Protein AF-A0A939YUX3-F1 (afdb_monomer_lite)

Structure (mmCIF, N/CA/C/O backbone):
data_AF-A0A939YUX3-F1
#
_entry.id   AF-A0A939YUX3-F1
#
loop_
_atom_site.group_PDB
_atom_site.id
_atom_site.type_symbol
_atom_site.label_atom_id
_atom_site.label_alt_id
_atom_site.label_comp_id
_atom_site.label_asym_id
_atom_site.label_entity_id
_atom_site.label_seq_id
_atom_site.pdbx_PDB_ins_code
_atom_site.Cartn_x
_atom_site.Cartn_y
_atom_site.Cartn_z
_atom_site.occupancy
_atom_site.B_iso_or_equiv
_atom_site.auth_seq_id
_atom_site.auth_comp_id
_atom_site.auth_asym_id
_atom_site.auth_atom_id
_atom_site.pdbx_PDB_model_num
ATOM 1 N N . ILE A 1 1 ? 1.024 -14.730 15.526 1.00 82.38 1 ILE A N 1
ATOM 2 C CA . ILE A 1 1 ? 0.190 -13.539 15.237 1.00 82.38 1 ILE A CA 1
ATOM 3 C C . ILE A 1 1 ? -1.216 -13.860 15.714 1.00 82.38 1 ILE A C 1
ATOM 5 O O . ILE A 1 1 ? -1.681 -14.947 15.396 1.00 82.38 1 ILE A O 1
ATOM 9 N N . SER A 1 2 ? -1.835 -13.004 16.531 1.00 96.50 2 SER A N 1
ATOM 10 C CA . SER A 1 2 ? -3.227 -13.199 16.968 1.00 96.50 2 SER A CA 1
ATOM 11 C C . SER A 1 2 ? -4.219 -12.788 15.875 1.00 96.50 2 SER A C 1
ATOM 13 O O . SER A 1 2 ? -3.885 -11.992 14.997 1.00 96.50 2 SER A O 1
ATOM 15 N N . GLU A 1 3 ? -5.454 -13.285 15.942 1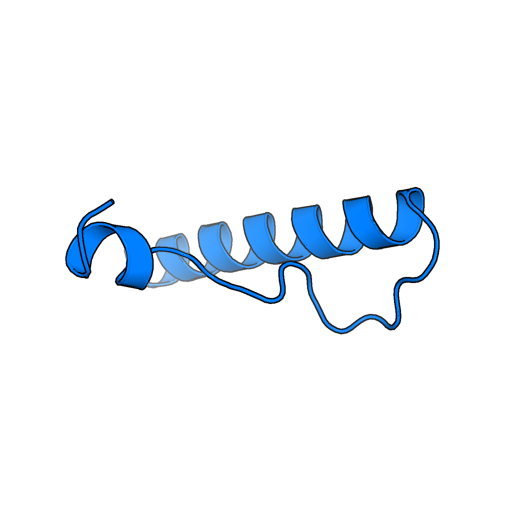.00 95.50 3 GLU A N 1
ATOM 16 C CA . GLU A 1 3 ? -6.526 -12.862 15.027 1.00 95.50 3 GLU A CA 1
ATOM 17 C C . GLU A 1 3 ? -6.777 -11.351 15.107 1.00 95.50 3 GLU A C 1
ATOM 19 O O . GLU A 1 3 ? -6.948 -10.690 14.087 1.00 95.50 3 GLU A O 1
ATOM 24 N N . GLU A 1 4 ? -6.686 -10.776 16.310 1.00 95.31 4 GLU A N 1
ATOM 25 C CA . GLU A 1 4 ? -6.808 -9.333 16.531 1.00 95.31 4 GLU A CA 1
ATOM 26 C 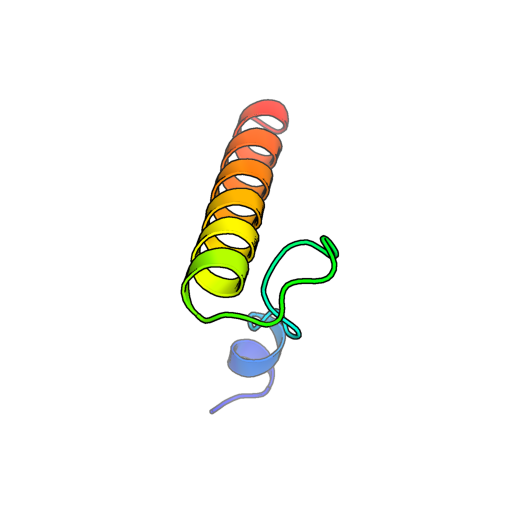C . GLU A 1 4 ? -5.690 -8.533 15.841 1.00 95.31 4 GLU A C 1
ATOM 28 O O . GLU A 1 4 ? -5.916 -7.431 15.342 1.00 95.31 4 GLU A O 1
ATOM 33 N N . GLN A 1 5 ? -4.468 -9.074 15.798 1.00 94.75 5 GLN A N 1
ATOM 34 C CA . GLN A 1 5 ? -3.372 -8.460 15.050 1.00 94.75 5 GLN A CA 1
ATOM 35 C C . GLN A 1 5 ? -3.607 -8.562 13.541 1.00 94.75 5 GLN A C 1
ATOM 37 O O . GLN A 1 5 ? -3.331 -7.602 12.825 1.00 94.75 5 GLN A O 1
ATOM 42 N N . LEU A 1 6 ? -4.131 -9.693 13.062 1.00 93.69 6 LEU A N 1
ATOM 43 C CA . LEU A 1 6 ? -4.398 -9.906 11.641 1.00 93.69 6 LEU A CA 1
ATOM 44 C C . LEU A 1 6 ? -5.542 -9.019 11.132 1.00 93.69 6 LEU A C 1
ATOM 46 O O . LEU A 1 6 ? -5.446 -8.480 10.036 1.00 93.69 6 LEU A O 1
ATOM 50 N N . ALA A 1 7 ? -6.571 -8.787 11.951 1.00 93.62 7 ALA A N 1
ATOM 51 C CA . ALA A 1 7 ? -7.700 -7.915 11.620 1.00 93.62 7 ALA A CA 1
ATOM 52 C C . ALA A 1 7 ? -7.298 -6.450 11.360 1.00 93.62 7 ALA A C 1
ATOM 54 O O . ALA A 1 7 ? -8.042 -5.707 10.726 1.00 93.62 7 ALA A O 1
ATOM 55 N N . LYS A 1 8 ? -6.121 -6.023 11.841 1.00 91.31 8 LYS A N 1
ATOM 56 C CA . LYS A 1 8 ? -5.575 -4.672 11.620 1.00 91.31 8 LYS A CA 1
ATOM 57 C C . LYS A 1 8 ? -4.824 -4.545 10.289 1.00 91.31 8 LYS A C 1
ATOM 59 O O . LYS A 1 8 ? -4.426 -3.438 9.931 1.00 91.31 8 LYS A O 1
ATOM 64 N N . VAL A 1 9 ? -4.593 -5.648 9.575 1.00 93.06 9 VAL A N 1
ATOM 65 C CA . VAL A 1 9 ? -3.862 -5.661 8.303 1.00 93.06 9 VAL A CA 1
ATOM 66 C C . VAL A 1 9 ? -4.827 -5.396 7.152 1.00 93.06 9 VAL A C 1
ATOM 68 O O . VAL A 1 9 ? -5.790 -6.133 6.957 1.00 93.06 9 VAL A O 1
ATOM 71 N N . HIS A 1 10 ? -4.536 -4.365 6.361 1.00 89.94 10 HIS A N 1
ATOM 72 C CA . HIS A 1 10 ? -5.219 -4.113 5.097 1.00 89.94 10 HIS A CA 1
ATOM 73 C C . HIS A 1 10 ? -4.459 -4.787 3.953 1.00 89.94 10 HIS A C 1
ATOM 75 O O . HIS A 1 10 ? -3.241 -4.645 3.836 1.00 89.94 10 HIS A O 1
ATOM 81 N N . THR A 1 11 ? -5.171 -5.553 3.133 1.00 91.94 11 THR 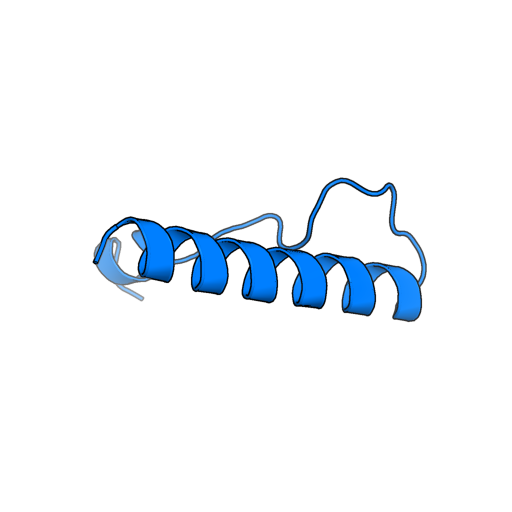A N 1
ATOM 82 C CA . THR A 1 11 ? -4.622 -6.195 1.938 1.00 91.94 11 THR A CA 1
ATOM 83 C C . THR A 1 11 ? -5.751 -6.472 0.936 1.00 91.94 11 THR A C 1
ATOM 85 O O . THR A 1 11 ? -6.827 -6.898 1.372 1.00 91.94 11 THR A O 1
ATOM 88 N N . PRO A 1 12 ? -5.549 -6.255 -0.381 1.00 93.00 12 PRO A N 1
ATOM 89 C CA . PRO A 1 12 ? -4.335 -5.738 -1.036 1.00 93.00 12 PRO A CA 1
ATOM 90 C C . PRO A 1 12 ? -4.033 -4.271 -0.681 1.00 93.00 12 PRO A C 1
ATOM 92 O O . PRO A 1 12 ? -4.948 -3.513 -0.394 1.00 93.00 12 PRO A O 1
ATOM 95 N N . ILE A 1 13 ? -2.748 -3.894 -0.677 1.00 95.38 13 ILE A N 1
ATOM 96 C CA . ILE A 1 13 ? -2.297 -2.521 -0.392 1.00 95.38 13 ILE A CA 1
ATOM 97 C C . ILE A 1 13 ? -2.194 -1.704 -1.686 1.00 95.38 13 ILE A C 1
ATOM 99 O O . ILE A 1 13 ? -1.796 -2.214 -2.733 1.00 95.38 13 ILE A O 1
ATOM 103 N N . GLY A 1 14 ? -2.471 -0.415 -1.580 1.00 97.06 14 GLY A N 1
ATOM 104 C CA . GLY A 1 14 ? -2.436 0.577 -2.636 1.00 97.06 14 GLY A CA 1
ATOM 105 C C . GLY A 1 14 ? -3.814 0.861 -3.229 1.00 97.06 14 GLY A C 1
ATOM 106 O O . GLY A 1 14 ? -4.695 0.005 -3.293 1.00 97.06 14 GLY A O 1
ATOM 107 N N . LEU A 1 15 ? -3.988 2.085 -3.731 1.00 97.12 15 LEU A N 1
ATOM 108 C CA . LEU A 1 15 ? -5.178 2.444 -4.501 1.00 97.12 15 LEU A CA 1
ATOM 109 C C . LEU A 1 15 ? -5.234 1.691 -5.837 1.00 97.12 15 LEU A C 1
ATOM 111 O O . LEU A 1 15 ? -4.211 1.457 -6.481 1.00 97.12 15 LEU A O 1
ATOM 115 N N . ALA A 1 16 ? -6.449 1.383 -6.294 1.00 97.00 16 ALA A N 1
ATOM 116 C CA . ALA A 1 16 ? -6.704 0.681 -7.551 1.00 97.00 16 ALA A CA 1
ATOM 117 C C . ALA A 1 16 ? -6.460 1.577 -8.784 1.00 97.00 16 ALA A C 1
ATOM 119 O O . ALA A 1 16 ? -7.393 1.984 -9.472 1.00 97.00 16 ALA A O 1
ATOM 120 N N . ILE A 1 17 ? -5.190 1.885 -9.059 1.00 96.88 17 ILE A N 1
ATOM 121 C CA . ILE A 1 17 ? -4.755 2.728 -10.187 1.00 96.88 17 ILE A CA 1
ATOM 122 C C . ILE A 1 17 ? -4.251 1.921 -11.393 1.00 96.88 17 ILE A C 1
ATOM 124 O O . ILE A 1 17 ? -3.818 2.506 -12.379 1.00 96.88 17 ILE A O 1
ATOM 128 N N . GLY A 1 18 ? -4.284 0.585 -11.314 1.00 96.81 18 GLY A N 1
ATOM 129 C CA . GLY A 1 18 ? -3.725 -0.297 -12.344 1.00 96.81 18 GLY A CA 1
ATOM 130 C C . GLY A 1 18 ? -2.195 -0.366 -12.336 1.00 96.81 18 GLY A C 1
ATOM 131 O O . GLY A 1 18 ? -1.600 -0.543 -13.391 1.00 96.81 18 GLY A O 1
ATOM 132 N N . ALA A 1 19 ? -1.569 -0.207 -11.164 1.00 97.25 19 ALA A N 1
ATOM 133 C CA . ALA A 1 19 ? -0.118 -0.238 -11.003 1.00 97.25 19 ALA A CA 1
ATOM 134 C C . ALA A 1 19 ? 0.488 -1.609 -11.353 1.00 97.25 19 ALA A C 1
ATOM 136 O O . ALA A 1 19 ? -0.008 -2.646 -10.905 1.00 97.25 19 ALA A O 1
ATOM 137 N N . VAL A 1 20 ? 1.586 -1.598 -12.110 1.00 97.81 20 VAL A N 1
ATOM 138 C CA . VAL A 1 20 ? 2.338 -2.787 -12.537 1.00 97.81 20 VAL A CA 1
ATOM 139 C C . VAL A 1 20 ? 3.821 -2.652 -12.196 1.00 97.81 20 VAL A C 1
ATOM 141 O O . VAL A 1 20 ? 4.436 -3.622 -11.749 1.00 97.81 20 VAL A O 1
ATOM 144 N N . THR A 1 21 ? 4.411 -1.471 -12.393 1.00 98.50 21 THR A N 1
ATOM 145 C CA . THR A 1 21 ? 5.828 -1.236 -12.085 1.00 98.50 21 THR A CA 1
ATOM 146 C C . THR A 1 21 ? 6.043 -0.956 -10.594 1.00 98.50 21 THR A C 1
ATOM 148 O O . THR A 1 21 ? 5.124 -0.501 -9.906 1.00 98.50 21 THR A O 1
ATOM 151 N N . PRO A 1 22 ? 7.254 -1.193 -10.053 1.00 98.50 22 PRO A N 1
ATOM 152 C CA . PRO A 1 22 ? 7.565 -0.851 -8.666 1.00 98.50 22 PRO A CA 1
ATOM 153 C C . PRO A 1 22 ? 7.274 0.614 -8.318 1.00 98.50 22 PRO A C 1
ATOM 155 O O . PRO A 1 22 ? 6.793 0.908 -7.225 1.00 98.50 22 PRO A O 1
ATOM 158 N N . GLU A 1 23 ? 7.529 1.533 -9.247 1.00 98.62 23 GLU A N 1
ATOM 159 C CA . GLU A 1 23 ? 7.288 2.963 -9.079 1.00 98.62 23 GLU A CA 1
ATOM 160 C C . GLU A 1 23 ? 5.788 3.270 -8.999 1.00 98.62 23 GLU A C 1
ATOM 162 O O . GLU A 1 23 ? 5.356 4.031 -8.131 1.00 98.62 23 GLU A O 1
ATOM 167 N N . GLU A 1 24 ? 4.978 2.642 -9.854 1.00 98.50 24 GLU A N 1
ATOM 168 C CA . GLU A 1 24 ? 3.519 2.775 -9.819 1.00 98.50 24 GLU A CA 1
ATOM 169 C C . GLU A 1 24 ? 2.939 2.210 -8.517 1.00 98.50 24 GLU A C 1
ATOM 171 O O . GLU A 1 24 ? 2.083 2.844 -7.896 1.00 98.50 24 GLU A O 1
ATOM 176 N N . ILE A 1 25 ? 3.444 1.059 -8.059 1.00 98.06 25 ILE A N 1
ATOM 177 C CA . ILE A 1 25 ? 3.038 0.434 -6.792 1.00 98.06 25 ILE A CA 1
ATOM 178 C C . ILE A 1 25 ? 3.413 1.336 -5.605 1.00 98.06 25 ILE A C 1
ATOM 180 O O . ILE A 1 25 ? 2.625 1.522 -4.676 1.00 98.06 25 ILE A 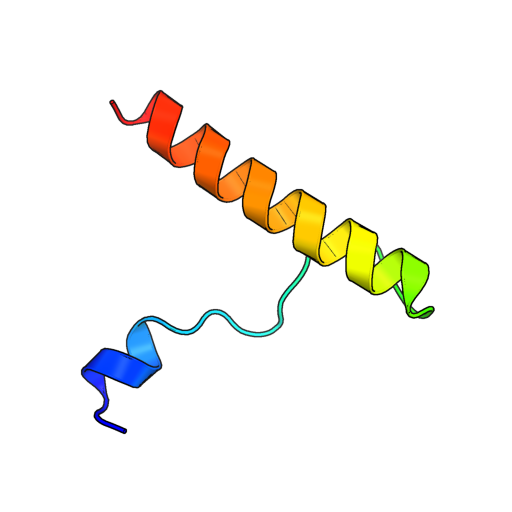O 1
ATOM 184 N N . ALA A 1 26 ? 4.598 1.950 -5.627 1.00 98.44 26 ALA A N 1
ATOM 185 C CA . ALA A 1 26 ? 5.010 2.886 -4.584 1.00 98.44 26 ALA A CA 1
ATOM 186 C C . ALA A 1 26 ? 4.069 4.101 -4.508 1.00 98.44 26 ALA A C 1
ATOM 188 O O . ALA A 1 26 ? 3.665 4.505 -3.413 1.00 98.44 26 ALA A O 1
ATOM 189 N N . VAL A 1 27 ? 3.671 4.652 -5.661 1.00 98.44 27 VAL A N 1
ATOM 190 C CA . VAL A 1 27 ? 2.705 5.758 -5.731 1.00 98.44 27 VAL A CA 1
ATOM 191 C C . VAL A 1 27 ? 1.327 5.325 -5.225 1.00 98.44 27 VAL A C 1
ATOM 193 O O . VAL A 1 27 ? 0.727 6.063 -4.439 1.00 98.44 27 VAL A O 1
ATOM 196 N N . SER A 1 28 ? 0.831 4.138 -5.597 1.00 98.56 28 SER A N 1
ATOM 197 C CA . SER A 1 28 ? -0.479 3.655 -5.134 1.00 98.56 28 SER A CA 1
ATOM 198 C C . SER A 1 28 ? -0.532 3.478 -3.617 1.00 98.56 28 SER A C 1
ATOM 200 O O . SER A 1 28 ? -1.537 3.833 -3.000 1.00 98.56 28 SER A O 1
ATOM 202 N N . ILE A 1 29 ? 0.548 2.978 -3.007 1.00 98.12 29 ILE A N 1
ATOM 203 C CA . ILE A 1 29 ? 0.667 2.811 -1.548 1.00 98.12 29 ILE A CA 1
ATOM 204 C C . ILE A 1 29 ? 0.739 4.173 -0.850 1.00 98.12 29 ILE A C 1
ATOM 206 O O . ILE A 1 29 ? 0.017 4.422 0.118 1.00 98.12 29 ILE A O 1
ATOM 210 N N . ALA A 1 30 ? 1.584 5.083 -1.345 1.00 98.31 30 ALA A N 1
ATOM 211 C CA . ALA A 1 30 ? 1.714 6.419 -0.767 1.00 98.31 30 ALA A CA 1
ATOM 212 C C . ALA A 1 30 ? 0.384 7.191 -0.820 1.00 98.31 30 ALA A C 1
ATOM 214 O O . ALA A 1 30 ? 0.034 7.890 0.134 1.00 98.31 30 ALA A O 1
ATOM 215 N N . ALA A 1 31 ? -0.376 7.035 -1.907 1.00 98.31 31 ALA A N 1
ATOM 216 C CA . 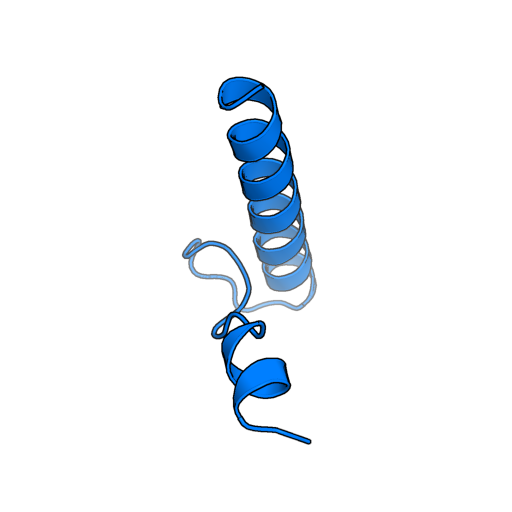ALA A 1 31 ? -1.690 7.640 -2.059 1.00 98.31 31 ALA A CA 1
ATOM 217 C C . ALA A 1 31 ? -2.697 7.115 -1.019 1.00 98.31 31 ALA A C 1
ATOM 219 O O . ALA A 1 31 ? -3.370 7.923 -0.376 1.00 98.31 31 ALA A O 1
ATOM 220 N N . GLU A 1 32 ? -2.749 5.800 -0.783 1.00 98.00 32 GLU A N 1
ATOM 221 C CA . GLU A 1 32 ? -3.616 5.206 0.246 1.00 98.00 32 GLU A CA 1
ATOM 222 C C . GLU A 1 32 ? -3.252 5.703 1.655 1.00 98.00 32 GLU A C 1
ATOM 224 O O . GLU A 1 32 ? -4.118 6.135 2.418 1.00 98.00 32 GLU A O 1
ATOM 229 N N . MET A 1 33 ? -1.958 5.756 1.992 1.00 97.38 33 MET A N 1
ATOM 230 C CA . MET A 1 33 ? -1.497 6.302 3.276 1.00 97.38 33 MET A CA 1
ATOM 231 C C . MET A 1 33 ? -1.946 7.755 3.491 1.00 97.38 33 MET A C 1
ATOM 233 O O . MET A 1 33 ? -2.320 8.150 4.602 1.00 97.38 33 MET A O 1
ATOM 237 N N . ILE A 1 34 ? -1.887 8.574 2.436 1.00 98.00 34 ILE A N 1
ATOM 238 C CA . ILE A 1 34 ? -2.336 9.967 2.481 1.00 98.00 34 ILE A CA 1
ATOM 239 C C . ILE A 1 34 ? -3.850 10.031 2.682 1.00 98.00 34 ILE A C 1
ATOM 241 O O . ILE A 1 34 ? -4.292 10.822 3.519 1.00 98.00 34 ILE A O 1
ATOM 245 N N . GLN A 1 35 ? -4.617 9.210 1.960 1.00 97.25 35 GLN A N 1
ATOM 246 C CA . GLN A 1 35 ? -6.071 9.132 2.084 1.00 97.25 35 GLN A CA 1
ATOM 247 C C . GLN A 1 35 ? -6.484 8.809 3.523 1.00 97.25 35 GLN A C 1
ATOM 249 O O . GLN A 1 35 ? -7.184 9.613 4.138 1.00 97.25 35 GLN A O 1
ATOM 254 N N . VAL A 1 36 ? -5.968 7.717 4.097 1.00 95.69 36 VAL A N 1
ATOM 255 C CA . VAL A 1 36 ? -6.285 7.298 5.475 1.00 95.69 36 VAL A CA 1
ATOM 256 C C . VAL A 1 36 ? -5.948 8.402 6.479 1.00 95.69 36 VAL A C 1
ATOM 258 O O . VAL A 1 36 ? -6.719 8.700 7.392 1.00 95.69 36 VAL A O 1
ATOM 261 N N . ARG A 1 37 ? -4.795 9.065 6.318 1.00 96.50 37 ARG A N 1
ATOM 262 C CA . ARG A 1 37 ? -4.404 10.186 7.186 1.00 96.50 37 ARG A CA 1
ATOM 263 C C . ARG A 1 37 ? -5.344 11.388 7.045 1.00 96.50 37 ARG A C 1
ATOM 265 O O . ARG A 1 37 ? -5.562 12.103 8.024 1.00 96.50 37 ARG A O 1
ATOM 272 N N . ALA A 1 38 ? -5.843 11.659 5.841 1.00 97.69 38 ALA A N 1
ATOM 273 C CA . ALA A 1 38 ? -6.768 12.756 5.584 1.00 97.69 38 ALA A CA 1
ATOM 274 C C . ALA A 1 38 ? -8.170 12.464 6.139 1.00 97.69 38 ALA A C 1
ATOM 276 O O . ALA A 1 38 ? -8.776 13.359 6.720 1.00 97.69 38 ALA A O 1
ATOM 277 N N . GLU A 1 39 ? -8.656 11.230 6.010 1.00 96.38 39 GLU A N 1
ATOM 278 C CA . GLU A 1 39 ? -9.941 10.776 6.560 1.00 96.38 39 GLU A CA 1
ATOM 279 C C . GLU A 1 39 ? -9.959 10.890 8.085 1.00 96.38 39 GLU A C 1
ATOM 281 O O . GLU A 1 39 ? -10.808 11.596 8.625 1.00 96.38 39 GLU A O 1
ATOM 286 N N . ARG A 1 40 ? -8.923 10.383 8.767 1.00 94.94 40 ARG A N 1
ATOM 287 C CA . ARG A 1 40 ? -8.775 10.531 10.229 1.00 94.94 40 ARG A CA 1
ATOM 288 C C . ARG A 1 40 ? -8.799 11.984 10.707 1.00 94.94 40 ARG A C 1
ATOM 290 O O . ARG A 1 40 ? -9.237 12.264 11.815 1.00 94.94 40 ARG A O 1
ATOM 297 N N . ARG A 1 41 ? -8.310 12.922 9.886 1.00 95.06 41 ARG A N 1
ATOM 298 C CA . ARG A 1 41 ? -8.345 14.359 10.206 1.00 95.06 41 ARG A CA 1
ATOM 299 C C . ARG A 1 41 ? -9.751 14.944 10.094 1.00 95.06 41 ARG A C 1
ATOM 301 O O . ARG A 1 41 ? -10.051 15.877 10.819 1.00 95.06 41 ARG A O 1
ATOM 308 N N . LYS A 1 42 ? -10.581 14.449 9.170 1.00 91.06 42 LYS A N 1
ATOM 309 C CA . LYS A 1 42 ? -11.974 14.903 9.014 1.00 91.06 42 LYS A CA 1
ATOM 310 C C . LYS A 1 42 ? -12.877 14.408 10.144 1.00 91.06 42 LYS A C 1
ATOM 312 O O . LYS A 1 42 ? -13.904 15.020 10.398 1.00 91.06 42 LYS A O 1
ATOM 317 N N . GLU A 1 43 ? -12.509 13.293 10.766 1.00 84.75 43 GLU A N 1
ATOM 318 C CA . GLU A 1 43 ? -13.239 12.662 11.871 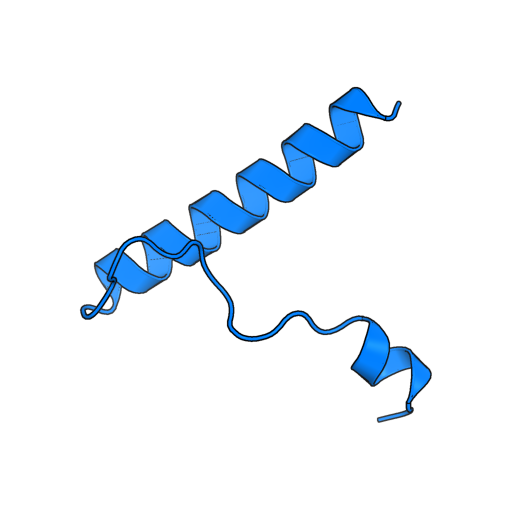1.00 84.75 43 GLU A CA 1
ATOM 319 C C . GLU A 1 43 ? -12.913 13.271 13.249 1.00 84.75 43 GLU A C 1
ATOM 321 O O . GLU A 1 43 ? -13.551 12.906 14.235 1.00 84.75 43 GLU A O 1
ATOM 326 N N . SER A 1 44 ? -11.920 14.171 13.321 1.00 71.94 44 SER A N 1
ATOM 327 C CA . SER A 1 44 ? -11.511 14.910 14.531 1.00 71.94 44 SER A CA 1
ATOM 328 C C . SER A 1 44 ? -12.181 16.278 14.605 1.00 71.94 44 SER A C 1
ATOM 330 O O . SER A 1 44 ? -12.526 16.690 15.733 1.00 71.94 44 SER A O 1
#

Sequence (44 aa):
ISEEQLAKVHTPIGLAIGAVTPEEIAVSIAAEMIQVRAERRKES

Radius of gyration: 12.87 Å; chains: 1; bounding box: 21×28×30 Å

Secondary structure (DSSP, 8-state):
--HHHHTT---S-S-SS---SHHHHHHHHHHHHHHHHHHHHHT-

Foldseek 3Di:
DDPVVVVPDDPPAFDPPVDDDPVSSVVRNVVVVVVVVVVVVVVD

pLDDT: mean 95.08, std 4.94, range [71.94, 98.62]